Protein AF-A0A2M6YY42-F1 (afdb_monomer)

Foldseek 3Di:
DDDPPDPLLVVLVVCLVVVAQEDEDAPPDDPPSNVVSNVVSNHHYDYDPDPDPVVSVVVVVVVPD

Sequence (65 aa):
MSVSKGRGIQIAEWLKQQGADIVLTPETVRSSGVMYALQVAGVRLEQVSSLHIRTALGTVVRNGG

Secondary structure (DSSP, 8-state):
---PPPHHHHHHHHHHHTT--EEEEETT---HHHHHHHHHTT-EEEEES-SSHHHHHHHHHHH--

Structure (mmCIF, N/CA/C/O backbone):
data_AF-A0A2M6YY42-F1
#
_entry.id   AF-A0A2M6YY42-F1
#
loop_
_atom_site.group_PDB
_atom_site.id
_atom_site.type_symbol
_atom_site.label_atom_id
_atom_site.label_alt_id
_atom_site.label_comp_id
_atom_site.label_asym_id
_atom_site.label_entity_id
_atom_site.label_seq_id
_atom_site.pdbx_PDB_ins_code
_atom_site.Cartn_x
_atom_site.Cartn_y
_atom_site.Cartn_z
_atom_site.occupancy
_atom_site.B_iso_or_equiv
_atom_site.auth_seq_id
_atom_site.auth_comp_id
_atom_site.auth_asym_id
_atom_site.auth_atom_id
_atom_site.pdbx_PDB_model_num
ATOM 1 N N . MET A 1 1 ? 12.442 -5.884 -26.929 1.00 39.44 1 MET A N 1
ATOM 2 C CA . MET A 1 1 ? 13.037 -5.824 -25.574 1.00 39.44 1 MET A CA 1
ATOM 3 C C . MET A 1 1 ? 11.914 -5.962 -24.560 1.00 39.44 1 MET A C 1
ATOM 5 O O . MET A 1 1 ? 11.018 -5.131 -24.571 1.00 39.44 1 MET A O 1
ATOM 9 N N . SER A 1 2 ? 11.902 -7.027 -23.752 1.00 48.72 2 SER A N 1
ATOM 10 C CA . SER A 1 2 ? 10.878 -7.207 -22.716 1.00 48.72 2 SER A CA 1
ATOM 11 C C . SER A 1 2 ? 11.256 -6.351 -21.513 1.00 48.72 2 SER A C 1
ATOM 13 O O . SER A 1 2 ? 12.236 -6.646 -20.833 1.00 48.72 2 SER A O 1
ATOM 15 N N . VAL A 1 3 ? 10.531 -5.260 -21.278 1.00 54.69 3 VAL A N 1
ATOM 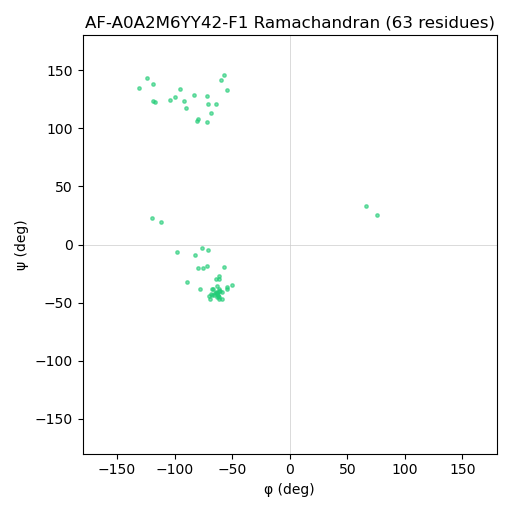16 C CA . VAL A 1 3 ? 10.712 -4.450 -20.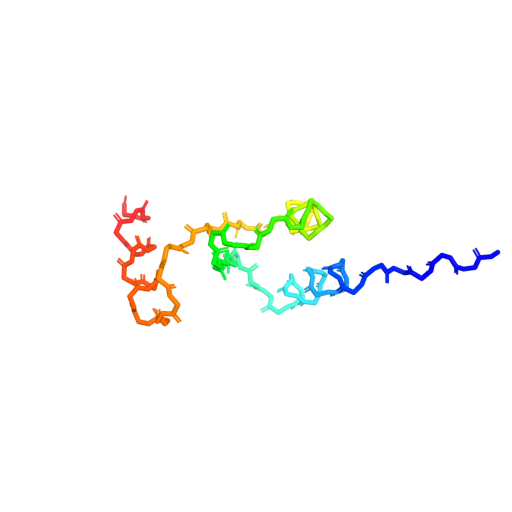069 1.00 54.69 3 VAL A CA 1
ATOM 17 C C . VAL A 1 3 ? 10.233 -5.305 -18.898 1.00 54.69 3 VAL A C 1
ATOM 19 O O . VAL A 1 3 ? 9.054 -5.652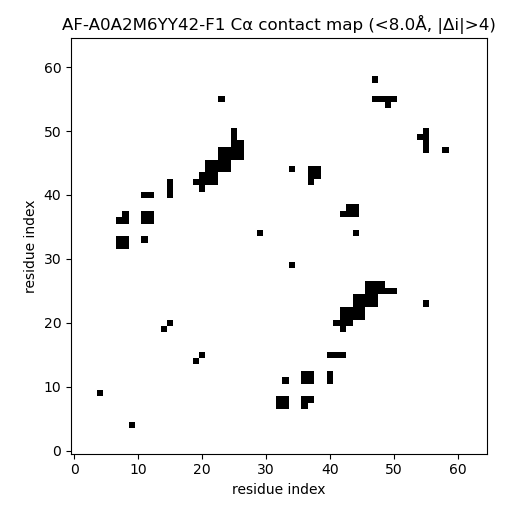 -18.829 1.00 54.69 3 VAL A O 1
ATOM 22 N N . SER A 1 4 ? 11.137 -5.719 -18.007 1.00 60.19 4 SER A N 1
ATOM 23 C CA . SER A 1 4 ? 10.734 -6.480 -16.823 1.00 60.19 4 SER A CA 1
ATOM 24 C C . SER A 1 4 ? 9.858 -5.582 -15.954 1.00 60.19 4 SER A C 1
ATOM 26 O O . SER A 1 4 ? 10.313 -4.520 -15.520 1.00 60.19 4 SER A O 1
ATOM 28 N N . LYS A 1 5 ? 8.612 -5.991 -15.693 1.00 68.75 5 LYS A N 1
ATOM 29 C CA . LYS A 1 5 ? 7.756 -5.288 -14.732 1.00 68.75 5 LYS A CA 1
ATOM 30 C C . LYS A 1 5 ? 8.491 -5.181 -13.395 1.00 68.75 5 LYS A C 1
ATOM 32 O O . LYS A 1 5 ? 9.045 -6.163 -12.904 1.00 68.75 5 LYS A O 1
ATOM 37 N N . GLY A 1 6 ? 8.485 -3.988 -12.804 1.00 79.00 6 GLY A N 1
ATOM 38 C CA . GLY A 1 6 ? 9.023 -3.793 -11.463 1.00 79.00 6 GLY A CA 1
ATOM 39 C C . GLY A 1 6 ? 8.281 -4.677 -10.458 1.00 79.00 6 GLY A C 1
ATOM 40 O O . GLY A 1 6 ? 7.060 -4.812 -10.537 1.00 79.00 6 GLY A O 1
ATOM 41 N N . ARG A 1 7 ? 9.008 -5.248 -9.491 1.00 80.62 7 ARG A N 1
ATOM 42 C CA . ARG A 1 7 ? 8.466 -6.173 -8.475 1.00 80.62 7 ARG A CA 1
ATOM 43 C C . ARG A 1 7 ? 7.216 -5.626 -7.769 1.00 80.62 7 ARG A C 1
ATOM 45 O O . ARG A 1 7 ? 6.294 -6.375 -7.478 1.00 80.62 7 ARG A O 1
ATOM 52 N N . GLY A 1 8 ? 7.156 -4.312 -7.553 1.00 79.00 8 GLY A N 1
ATOM 53 C CA . GLY A 1 8 ? 6.001 -3.636 -6.958 1.00 79.00 8 GLY A CA 1
ATOM 54 C C . GLY A 1 8 ? 4.701 -3.760 -7.760 1.00 79.00 8 GLY A C 1
ATOM 55 O O . GLY A 1 8 ? 3.640 -3.956 -7.177 1.00 79.00 8 GLY A O 1
ATOM 56 N N . ILE A 1 9 ? 4.791 -3.712 -9.091 1.00 81.88 9 ILE A N 1
ATOM 57 C CA . ILE A 1 9 ? 3.637 -3.869 -9.987 1.00 81.88 9 ILE A CA 1
ATOM 58 C C . ILE A 1 9 ? 3.124 -5.309 -9.920 1.00 81.88 9 ILE A C 1
ATOM 60 O O . ILE A 1 9 ? 1.924 -5.534 -9.817 1.00 81.88 9 ILE A O 1
ATOM 64 N N . GLN A 1 10 ? 4.039 -6.283 -9.906 1.00 86.94 10 GLN A N 1
ATOM 65 C CA . GLN A 1 10 ? 3.684 -7.701 -9.808 1.00 86.94 10 GLN A CA 1
ATOM 66 C C . GLN A 1 10 ? 2.945 -8.014 -8.498 1.00 86.94 10 GLN A C 1
ATOM 68 O O . GLN A 1 10 ? 1.975 -8.765 -8.504 1.00 86.94 10 GLN A O 1
ATOM 73 N N . ILE A 1 11 ? 3.370 -7.407 -7.384 1.00 85.62 11 ILE A N 1
ATOM 74 C CA . ILE A 1 11 ? 2.705 -7.563 -6.082 1.00 85.62 11 ILE A CA 1
ATOM 75 C C . ILE A 1 11 ? 1.294 -6.963 -6.111 1.00 85.62 11 ILE A C 1
ATOM 77 O O . ILE A 1 11 ? 0.363 -7.596 -5.623 1.00 85.62 11 ILE A O 1
ATOM 81 N N . ALA A 1 12 ? 1.116 -5.775 -6.695 1.00 85.31 12 ALA A N 1
ATOM 82 C CA . ALA A 1 12 ? -0.197 -5.136 -6.796 1.00 85.31 12 ALA A CA 1
ATOM 83 C C . ALA A 1 12 ? -1.188 -5.967 -7.632 1.00 85.31 12 ALA A C 1
ATOM 85 O O . ALA A 1 12 ? -2.331 -6.166 -7.220 1.00 85.31 12 ALA A O 1
ATOM 86 N N . GLU A 1 13 ? -0.735 -6.505 -8.769 1.00 87.56 13 GLU A N 1
ATOM 87 C CA . GLU A 1 13 ? -1.537 -7.400 -9.614 1.00 87.56 13 GLU A CA 1
ATOM 88 C C . GLU A 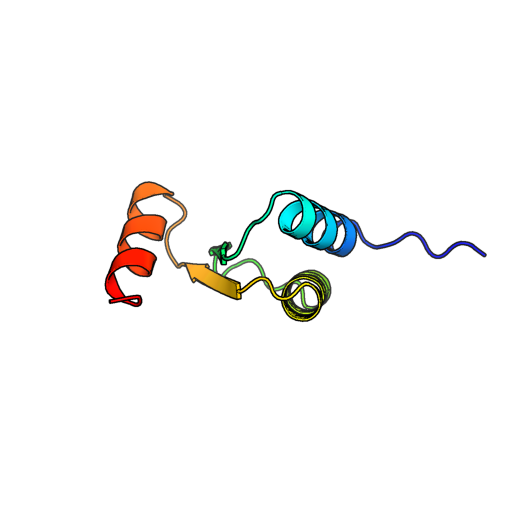1 13 ? -1.923 -8.683 -8.866 1.00 87.56 13 GLU A C 1
ATOM 90 O O . GLU A 1 13 ? -3.083 -9.096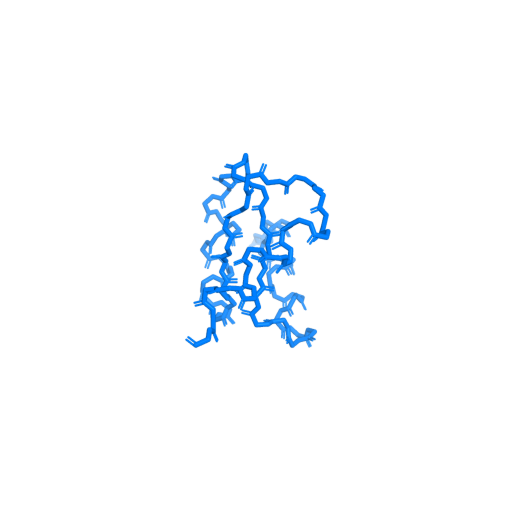 -8.898 1.00 87.56 13 GLU A O 1
ATOM 95 N N . TRP A 1 14 ? -0.974 -9.284 -8.143 1.00 90.31 14 TRP A N 1
ATOM 96 C CA . TRP A 1 14 ? -1.230 -10.481 -7.345 1.00 90.31 14 TRP A CA 1
ATOM 97 C C . TRP A 1 14 ? -2.238 -10.223 -6.217 1.00 90.31 14 TRP A C 1
ATOM 99 O O . TRP A 1 14 ? -3.184 -10.991 -6.063 1.00 90.31 14 TRP A O 1
ATOM 109 N N . LEU A 1 15 ? -2.102 -9.120 -5.473 1.00 89.81 15 LEU A N 1
ATOM 110 C CA . LEU A 1 15 ? -3.038 -8.746 -4.404 1.00 89.81 15 LEU A CA 1
ATOM 111 C C . LEU A 1 15 ? -4.468 -8.583 -4.928 1.00 89.81 15 LEU A C 1
ATOM 113 O O . LEU A 1 15 ? -5.413 -9.064 -4.304 1.00 89.81 15 LEU A O 1
ATOM 117 N N . LYS A 1 16 ? -4.631 -7.981 -6.111 1.00 87.38 16 LYS A N 1
ATOM 118 C CA . LYS A 1 16 ? -5.942 -7.873 -6.754 1.00 87.38 16 LYS A CA 1
ATOM 119 C C . LYS A 1 16 ? -6.530 -9.239 -7.105 1.00 87.38 16 LYS A C 1
ATOM 121 O O . LYS A 1 16 ? -7.716 -9.458 -6.882 1.00 87.38 16 LYS A O 1
ATOM 126 N N . GLN A 1 17 ? -5.714 -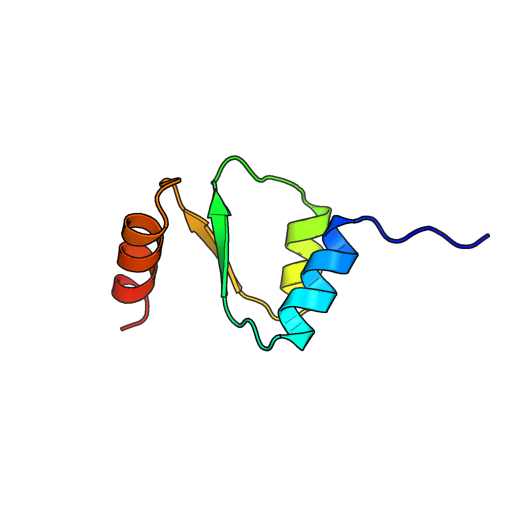10.162 -7.616 1.00 90.94 17 GLN A N 1
ATOM 127 C CA . GLN A 1 17 ? -6.149 -11.533 -7.912 1.00 90.94 17 GLN A CA 1
ATOM 128 C C . GLN A 1 17 ? -6.565 -12.306 -6.654 1.00 90.94 17 GLN A C 1
ATOM 130 O O . GLN A 1 17 ? -7.438 -13.163 -6.737 1.00 90.94 17 GLN A O 1
ATOM 135 N N . GLN A 1 18 ? -5.979 -11.990 -5.495 1.00 93.56 18 GLN A N 1
ATOM 136 C CA . GLN A 1 18 ? -6.410 -12.542 -4.206 1.00 93.56 18 GLN A CA 1
ATOM 137 C C . GLN A 1 18 ? -7.703 -11.901 -3.669 1.00 93.56 18 GLN A C 1
ATOM 139 O O . GLN A 1 18 ? -8.187 -12.313 -2.620 1.00 93.56 18 GLN A O 1
ATOM 144 N N . GLY A 1 19 ? -8.266 -10.901 -4.358 1.00 90.38 19 GLY A N 1
ATOM 145 C CA . GLY A 1 19 ? -9.457 -10.187 -3.901 1.00 90.38 19 GLY A CA 1
ATOM 146 C C . GLY A 1 19 ? -9.177 -9.194 -2.774 1.00 90.38 19 GLY A C 1
ATOM 147 O O . GLY A 1 19 ? -10.066 -8.909 -1.983 1.00 90.38 19 GLY A O 1
ATOM 148 N N . ALA A 1 20 ? -7.948 -8.681 -2.662 1.00 89.62 20 ALA A N 1
ATOM 149 C CA . ALA A 1 20 ? -7.650 -7.653 -1.674 1.00 89.62 20 ALA A CA 1
ATOM 150 C C . ALA A 1 20 ? -8.308 -6.319 -2.063 1.00 89.62 20 ALA A C 1
ATOM 152 O O . ALA A 1 20 ? -7.999 -5.752 -3.113 1.00 89.62 20 ALA A O 1
ATOM 153 N N . ASP A 1 21 ? -9.163 -5.794 -1.185 1.00 88.88 21 ASP A N 1
ATOM 154 C CA . ASP A 1 21 ? -9.772 -4.467 -1.341 1.00 88.88 21 ASP A CA 1
ATOM 155 C C . ASP A 1 21 ? -8.922 -3.355 -0.719 1.00 88.88 21 ASP A C 1
ATOM 157 O O . ASP A 1 21 ? -8.903 -2.229 -1.217 1.00 88.88 21 ASP A O 1
ATOM 161 N N . ILE A 1 22 ? -8.210 -3.670 0.371 1.00 89.56 22 ILE A N 1
ATOM 162 C CA . ILE A 1 22 ? -7.404 -2.722 1.146 1.00 89.56 22 ILE A CA 1
ATOM 163 C C . ILE A 1 22 ? -6.008 -3.300 1.383 1.00 89.56 22 ILE A C 1
ATOM 165 O O . ILE A 1 22 ? -5.853 -4.450 1.794 1.00 89.56 22 ILE A O 1
ATOM 169 N N . VAL A 1 23 ? -4.984 -2.475 1.178 1.00 89.75 23 VAL A N 1
ATOM 170 C CA . VAL A 1 23 ? -3.588 -2.765 1.510 1.00 89.75 23 VAL A CA 1
ATOM 171 C C . VAL A 1 23 ? -3.112 -1.768 2.552 1.00 89.75 23 VAL A C 1
ATOM 173 O O . VAL A 1 23 ? -3.129 -0.559 2.323 1.00 89.75 23 VAL A O 1
ATOM 176 N N . LEU A 1 24 ? -2.653 -2.292 3.689 1.00 88.94 24 LEU A N 1
ATOM 177 C CA . LEU A 1 24 ? -2.054 -1.493 4.752 1.00 88.94 24 LEU A CA 1
ATOM 178 C C . LEU A 1 24 ? -0.547 -1.433 4.542 1.00 88.94 24 LEU A C 1
ATOM 180 O O . LEU A 1 24 ? 0.119 -2.468 4.485 1.00 88.94 24 LEU A O 1
ATOM 184 N N . THR A 1 25 ? -0.004 -0.225 4.448 1.00 86.88 25 THR A N 1
ATOM 185 C CA . THR A 1 25 ? 1.442 -0.018 4.328 1.00 86.88 25 THR A CA 1
ATOM 186 C C . THR A 1 25 ? 1.943 0.894 5.436 1.00 86.88 25 THR A C 1
ATOM 188 O O . THR A 1 25 ? 1.270 1.874 5.746 1.00 86.88 25 THR A O 1
ATOM 191 N N . PRO A 1 26 ? 3.139 0.663 5.994 1.00 85.75 26 PRO A N 1
ATOM 192 C CA . PRO A 1 26 ? 3.785 1.660 6.837 1.00 85.75 26 PRO A CA 1
ATOM 193 C C . PRO A 1 26 ? 3.968 2.986 6.083 1.00 85.75 26 PRO A C 1
ATOM 195 O O . PRO A 1 26 ? 4.277 2.976 4.891 1.00 85.75 26 PRO A O 1
ATOM 198 N N . GLU A 1 27 ? 3.876 4.123 6.772 1.00 85.38 27 GLU A N 1
ATOM 199 C CA . GLU A 1 27 ? 4.127 5.464 6.194 1.00 85.38 27 GLU A CA 1
ATOM 200 C C . GLU A 1 27 ? 5.526 5.624 5.559 1.00 85.38 27 GLU A C 1
ATOM 202 O O . GLU A 1 27 ? 5.770 6.511 4.733 1.00 85.38 27 GLU A O 1
ATOM 207 N N . THR A 1 28 ? 6.466 4.751 5.928 1.00 82.69 28 THR A N 1
ATOM 208 C CA . THR A 1 28 ? 7.819 4.700 5.363 1.00 82.69 28 THR A CA 1
ATOM 209 C C . THR A 1 28 ? 7.851 4.157 3.932 1.00 82.69 28 THR A C 1
ATOM 211 O O . THR A 1 28 ? 8.813 4.407 3.202 1.00 82.69 28 THR A O 1
ATOM 214 N N . VAL A 1 29 ? 6.804 3.456 3.483 1.00 81.00 29 VAL A N 1
ATOM 215 C CA . VAL A 1 29 ? 6.690 2.966 2.106 1.00 81.00 29 VAL A CA 1
ATOM 216 C C . VAL A 1 29 ? 6.211 4.106 1.207 1.00 81.00 29 VAL A C 1
ATOM 218 O O . VAL A 1 29 ? 5.043 4.480 1.220 1.00 81.00 29 VAL A O 1
ATOM 221 N N . ARG A 1 30 ? 7.126 4.648 0.392 1.00 78.44 30 ARG A N 1
ATOM 222 C CA . ARG A 1 30 ? 6.876 5.783 -0.525 1.00 78.44 30 ARG A CA 1
ATOM 223 C C . ARG A 1 30 ? 7.116 5.462 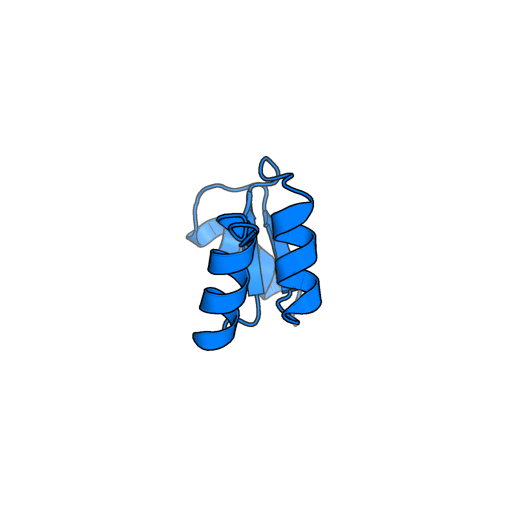-2.002 1.00 78.44 30 ARG A C 1
ATOM 225 O O . ARG A 1 30 ? 7.405 6.349 -2.800 1.00 78.44 30 ARG A O 1
ATOM 232 N N . SER A 1 31 ? 7.051 4.187 -2.381 1.00 83.31 31 SER A N 1
ATOM 233 C CA . SER A 1 31 ? 7.282 3.795 -3.774 1.00 83.31 31 SER A CA 1
ATOM 234 C C . SER A 1 31 ? 6.111 4.231 -4.656 1.00 83.31 31 SER A C 1
ATOM 236 O O . SER A 1 31 ? 5.055 3.597 -4.655 1.00 83.31 31 SER A O 1
ATOM 238 N N . SER A 1 32 ? 6.325 5.286 -5.445 1.00 80.44 32 SER A N 1
ATOM 239 C CA . SER A 1 32 ? 5.337 5.825 -6.387 1.00 80.44 32 SER A CA 1
ATOM 240 C C . SER A 1 32 ? 4.819 4.765 -7.364 1.00 80.44 32 SER A C 1
ATOM 242 O O . SER A 1 32 ? 3.629 4.736 -7.657 1.00 80.44 32 SER A O 1
ATOM 244 N N . GLY A 1 33 ? 5.677 3.840 -7.807 1.00 82.19 33 GLY A N 1
ATOM 245 C CA . GLY A 1 33 ? 5.285 2.744 -8.698 1.00 82.19 33 GLY A CA 1
ATOM 246 C C . GLY A 1 33 ? 4.341 1.726 -8.050 1.00 82.19 33 GLY A C 1
ATOM 247 O O . GLY A 1 33 ? 3.410 1.265 -8.701 1.00 82.19 33 GLY A O 1
ATOM 248 N N . VAL A 1 34 ? 4.544 1.397 -6.769 1.00 82.00 34 VAL A N 1
ATOM 249 C CA . VAL A 1 34 ? 3.643 0.499 -6.020 1.00 82.00 34 VAL A CA 1
ATOM 250 C C . VAL A 1 34 ? 2.300 1.177 -5.780 1.00 82.00 34 VAL A C 1
ATOM 252 O O . VAL A 1 34 ? 1.260 0.576 -6.030 1.00 82.00 34 VAL A O 1
ATOM 255 N N . MET A 1 35 ? 2.327 2.435 -5.333 1.00 84.25 35 MET A N 1
ATOM 256 C CA . MET A 1 35 ? 1.117 3.223 -5.086 1.00 84.25 35 MET A CA 1
ATOM 257 C C . MET A 1 35 ? 0.277 3.354 -6.356 1.00 84.25 35 MET A C 1
ATOM 259 O O . MET A 1 35 ? -0.919 3.075 -6.334 1.00 84.25 35 MET A O 1
ATOM 263 N N . TYR A 1 36 ? 0.921 3.691 -7.476 1.00 84.69 36 TYR A N 1
ATOM 264 C CA . TYR A 1 36 ? 0.265 3.778 -8.775 1.00 84.69 36 TYR A CA 1
ATOM 265 C C . TYR A 1 36 ? -0.324 2.432 -9.215 1.00 84.69 36 TYR A C 1
ATOM 267 O O . TYR A 1 36 ? -1.476 2.372 -9.635 1.00 84.69 36 TYR A O 1
ATOM 275 N N . ALA A 1 37 ? 0.429 1.337 -9.079 1.00 86.12 37 ALA A N 1
ATOM 276 C CA . ALA A 1 37 ? -0.048 0.014 -9.474 1.00 86.12 37 ALA A CA 1
ATOM 277 C C . ALA A 1 37 ? -1.258 -0.450 -8.648 1.00 86.12 37 ALA A C 1
ATOM 279 O O . ALA A 1 37 ? -2.205 -0.994 -9.210 1.00 86.12 37 A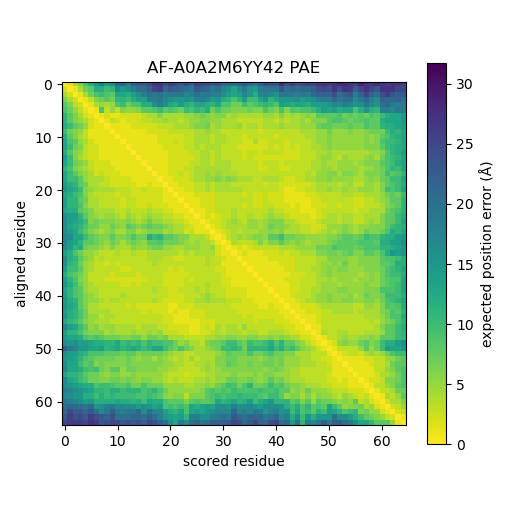LA A O 1
ATOM 280 N N . LEU A 1 38 ? -1.256 -0.202 -7.334 1.00 87.75 38 LEU A N 1
ATOM 281 C CA . LEU A 1 38 ? -2.387 -0.514 -6.454 1.00 87.75 38 LEU A CA 1
ATOM 282 C C . LEU A 1 38 ? -3.621 0.325 -6.799 1.00 87.75 38 LEU A C 1
ATOM 284 O O . LEU A 1 38 ? -4.722 -0.216 -6.886 1.00 87.75 38 LEU A O 1
ATOM 288 N N . GLN A 1 39 ? -3.431 1.616 -7.080 1.00 84.88 39 GLN A N 1
ATOM 289 C CA . GLN A 1 39 ? -4.510 2.500 -7.509 1.00 84.88 39 GLN A CA 1
ATOM 290 C C . GLN A 1 39 ? -5.136 2.035 -8.832 1.00 84.88 39 GLN A C 1
ATOM 292 O O . GLN A 1 39 ? -6.358 1.932 -8.924 1.00 84.88 39 GLN A O 1
ATOM 297 N N . VAL A 1 40 ? -4.320 1.705 -9.841 1.00 85.62 40 VAL A N 1
ATOM 298 C CA . VAL A 1 40 ? -4.798 1.174 -11.134 1.00 85.62 40 VAL A CA 1
ATOM 299 C C . VAL A 1 40 ? -5.500 -0.174 -10.959 1.00 85.62 40 VAL A C 1
ATOM 301 O O . VAL A 1 40 ? -6.500 -0.439 -11.622 1.00 85.62 40 VAL A O 1
ATOM 304 N N . ALA A 1 41 ? -5.024 -1.010 -10.035 1.00 85.12 41 ALA A N 1
ATOM 305 C CA . ALA A 1 41 ? -5.666 -2.275 -9.690 1.00 85.12 41 ALA A CA 1
ATOM 306 C C . ALA A 1 41 ? -6.991 -2.103 -8.914 1.00 85.12 41 ALA A C 1
ATOM 308 O O . ALA A 1 41 ? -7.682 -3.090 -8.647 1.00 85.12 41 ALA A O 1
ATOM 309 N N . GLY A 1 42 ? -7.368 -0.871 -8.548 1.00 86.94 42 GLY A N 1
ATOM 310 C CA . GLY A 1 42 ? -8.563 -0.587 -7.756 1.00 86.94 42 GLY A CA 1
ATOM 311 C C . GLY A 1 4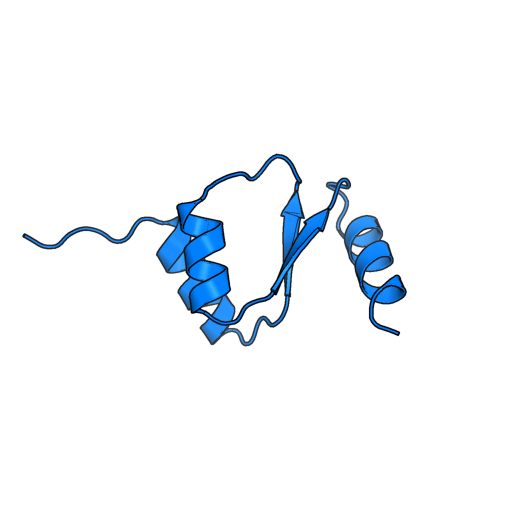2 ? -8.467 -1.146 -6.339 1.00 86.94 42 GLY A C 1
ATOM 312 O O . GLY A 1 42 ? -9.468 -1.614 -5.804 1.00 86.94 42 GLY A O 1
ATOM 313 N N . VAL A 1 43 ? -7.259 -1.167 -5.774 1.00 89.38 43 VAL A N 1
ATOM 314 C CA . VAL A 1 43 ? -6.981 -1.583 -4.398 1.00 89.38 43 VAL A CA 1
ATOM 315 C C . VAL A 1 43 ? -6.728 -0.326 -3.571 1.00 89.38 43 VAL A C 1
ATOM 317 O O . VAL A 1 43 ? -5.863 0.485 -3.912 1.00 89.38 43 VAL A O 1
ATOM 320 N N . ARG A 1 44 ? -7.479 -0.142 -2.482 1.00 87.50 44 ARG A N 1
ATOM 321 C CA . ARG A 1 44 ? -7.321 1.015 -1.597 1.00 87.50 44 ARG A CA 1
ATOM 322 C C . ARG A 1 44 ? -6.031 0.868 -0.801 1.00 87.50 44 ARG A C 1
ATOM 324 O O . ARG A 1 44 ? -5.806 -0.151 -0.157 1.00 87.50 44 ARG A O 1
ATOM 331 N N . LEU A 1 45 ? -5.189 1.892 -0.820 1.00 87.56 45 LEU A N 1
ATOM 332 C CA . LEU A 1 45 ? -3.986 1.932 0.003 1.00 87.56 45 LEU A CA 1
ATOM 333 C C . LEU A 1 45 ? -4.246 2.791 1.239 1.00 87.56 45 LEU A C 1
ATOM 335 O O . LEU A 1 45 ? -4.656 3.942 1.114 1.00 87.56 45 LEU A O 1
ATOM 339 N N . GLU A 1 46 ? -3.976 2.239 2.418 1.00 88.44 46 GLU A N 1
ATOM 340 C CA . GLU A 1 46 ? -4.001 2.980 3.676 1.00 88.44 46 GLU A CA 1
ATOM 341 C C . GLU A 1 46 ? -2.621 2.963 4.318 1.00 88.44 46 GLU A C 1
ATOM 343 O O . GLU A 1 46 ? -2.031 1.909 4.576 1.00 88.44 46 GLU A O 1
ATOM 348 N N . GLN A 1 47 ? -2.097 4.161 4.567 1.00 87.38 47 GLN A N 1
ATOM 349 C CA . GLN A 1 47 ? -0.862 4.309 5.312 1.00 87.38 47 GLN A CA 1
ATOM 350 C C . GLN A 1 47 ? -1.157 4.264 6.806 1.00 87.38 47 GLN A C 1
ATOM 352 O O . GLN A 1 47 ? -2.025 4.979 7.301 1.00 87.38 47 GLN A O 1
ATOM 357 N N . VAL A 1 48 ? -0.433 3.405 7.514 1.00 88.81 48 VAL A N 1
ATOM 358 C CA . VAL A 1 48 ? -0.553 3.238 8.960 1.00 88.81 48 VAL A CA 1
ATOM 359 C C . VAL A 1 48 ? 0.775 3.571 9.629 1.00 88.81 48 VAL A C 1
ATOM 361 O O . VAL A 1 48 ? 1.847 3.178 9.165 1.00 88.81 48 VAL A O 1
ATOM 364 N N . SER A 1 49 ? 0.704 4.277 10.752 1.00 84.94 49 SER A N 1
ATOM 365 C CA . SER A 1 49 ? 1.876 4.629 11.559 1.00 84.94 49 SER A CA 1
ATOM 366 C C . SER A 1 49 ? 2.412 3.449 12.378 1.00 84.94 49 SER A C 1
ATOM 368 O O . SER A 1 49 ? 3.567 3.447 12.800 1.00 84.94 49 SER A O 1
ATOM 370 N N . SER A 1 50 ? 1.591 2.417 12.606 1.00 81.25 50 SER A N 1
ATOM 371 C CA . SER A 1 50 ? 1.963 1.252 13.409 1.00 81.25 50 SER A CA 1
ATOM 372 C C . SER A 1 50 ? 2.471 0.091 12.559 1.00 81.25 50 SER A C 1
ATOM 374 O O . SER A 1 50 ? 1.823 -0.328 11.604 1.00 81.25 50 SER A O 1
ATOM 376 N N . LEU A 1 51 ? 3.587 -0.504 12.985 1.00 77.31 51 LEU A N 1
ATOM 377 C CA . LEU A 1 51 ? 4.116 -1.754 12.428 1.00 77.31 51 LEU A CA 1
ATOM 378 C C . LEU A 1 51 ? 3.435 -3.005 13.013 1.00 77.31 51 LEU A C 1
ATOM 380 O O . LEU A 1 51 ? 3.652 -4.115 12.530 1.00 77.31 51 LEU A O 1
ATOM 384 N N . HIS A 1 52 ? 2.608 -2.853 14.053 1.00 86.44 52 HIS A N 1
ATOM 385 C CA . HIS A 1 52 ? 1.878 -3.963 14.656 1.00 86.44 52 HIS A CA 1
ATOM 386 C C . HIS A 1 52 ? 0.521 -4.145 13.976 1.00 86.44 52 HIS A C 1
ATOM 388 O O . HIS A 1 52 ? -0.360 -3.293 14.084 1.00 86.44 52 HIS A O 1
ATOM 394 N N . ILE A 1 53 ? 0.322 -5.306 13.344 1.00 84.00 53 ILE A N 1
ATOM 395 C CA . ILE A 1 53 ? -0.876 -5.603 12.545 1.00 84.00 53 ILE A CA 1
ATOM 396 C C . ILE A 1 53 ? -2.191 -5.411 13.314 1.00 84.00 53 ILE A C 1
ATOM 398 O O . ILE A 1 53 ? -3.146 -4.873 12.768 1.00 84.00 53 ILE A O 1
ATOM 402 N N . ARG A 1 54 ? -2.240 -5.770 14.605 1.00 86.12 54 ARG A N 1
ATOM 403 C CA . ARG A 1 54 ? -3.439 -5.596 15.443 1.00 86.12 54 ARG A CA 1
ATOM 404 C C . ARG A 1 54 ? -3.819 -4.121 15.599 1.00 86.12 54 ARG A C 1
ATOM 406 O O . ARG A 1 54 ? -4.995 -3.781 15.525 1.00 86.12 54 ARG A O 1
ATOM 413 N N . THR A 1 55 ? -2.827 -3.260 15.801 1.00 84.25 55 THR A N 1
ATOM 414 C CA . THR A 1 55 ? -3.027 -1.815 15.941 1.00 84.25 55 THR A CA 1
ATOM 415 C C . THR A 1 55 ? -3.437 -1.200 14.608 1.00 84.25 55 THR A C 1
ATOM 417 O O . THR A 1 55 ? -4.395 -0.436 14.568 1.00 84.25 55 THR A O 1
ATOM 420 N N . ALA A 1 56 ? -2.772 -1.596 13.518 1.00 84.44 56 ALA A N 1
ATOM 421 C CA . ALA A 1 56 ? -3.100 -1.157 12.163 1.00 84.44 56 ALA A CA 1
ATOM 422 C C . ALA A 1 56 ? -4.526 -1.553 11.741 1.00 84.44 56 ALA A C 1
ATOM 424 O O . ALA A 1 56 ? -5.249 -0.758 11.155 1.00 84.44 56 ALA A O 1
ATOM 425 N N . LEU A 1 57 ? -4.984 -2.758 12.083 1.00 83.69 57 LEU A N 1
ATOM 426 C CA . LEU A 1 57 ? -6.366 -3.168 11.819 1.00 83.69 57 LEU A CA 1
ATOM 427 C C . LEU A 1 57 ? -7.370 -2.358 12.651 1.00 83.69 57 LEU A C 1
ATOM 429 O O . LEU A 1 57 ? -8.425 -1.971 12.150 1.00 83.69 57 LEU A O 1
ATOM 433 N N . GLY A 1 58 ? -7.030 -2.050 13.906 1.00 81.75 58 GLY A N 1
ATOM 434 C CA . GLY A 1 58 ? -7.873 -1.245 14.790 1.00 81.75 58 GLY A CA 1
ATOM 435 C C . GLY A 1 58 ? -8.129 0.180 14.286 1.00 81.75 58 GLY A C 1
ATOM 436 O O . GLY A 1 58 ? -9.174 0.744 14.607 1.00 81.75 58 GLY A O 1
ATOM 437 N N . THR A 1 59 ? -7.223 0.762 13.492 1.00 75.44 59 THR A N 1
ATOM 438 C CA . THR A 1 59 ? -7.421 2.095 12.897 1.00 75.44 59 THR A CA 1
ATOM 439 C C . THR A 1 59 ? -8.351 2.058 11.688 1.00 75.44 59 THR A C 1
ATOM 441 O O . THR A 1 59 ? -9.194 2.937 11.549 1.00 75.44 59 THR A O 1
ATOM 444 N N . VAL A 1 60 ? -8.262 1.017 10.857 1.00 73.62 60 VAL A N 1
ATOM 445 C CA . VAL A 1 60 ? -9.076 0.871 9.635 1.00 73.62 60 VAL A CA 1
ATOM 446 C C . VAL A 1 60 ? -10.551 0.653 9.979 1.00 73.62 60 VAL A C 1
ATOM 448 O O . VAL A 1 60 ? -11.427 1.298 9.411 1.00 73.62 60 VAL A O 1
ATOM 451 N N . VAL A 1 61 ? -10.835 -0.204 10.968 1.00 71.44 61 VAL A N 1
ATOM 452 C CA . VAL A 1 61 ? -12.211 -0.536 11.392 1.00 71.44 61 VAL A CA 1
ATOM 453 C C . VAL A 1 61 ? -12.975 0.689 11.910 1.00 71.44 61 VAL A C 1
ATOM 455 O O . VAL A 1 61 ? -14.188 0.763 11.757 1.00 71.44 61 VAL A O 1
ATOM 458 N N . ARG A 1 62 ? -12.287 1.677 12.495 1.00 61.62 62 ARG A N 1
ATOM 459 C CA . ARG A 1 62 ? -12.927 2.887 13.043 1.00 61.62 62 ARG A CA 1
ATOM 460 C C . ARG A 1 62 ? -13.274 3.938 11.988 1.00 61.62 62 ARG A C 1
ATOM 462 O O . ARG A 1 62 ? -14.115 4.784 12.258 1.00 61.62 62 ARG A O 1
ATOM 469 N N . ASN A 1 63 ? -12.641 3.884 10.817 1.00 58.50 63 ASN A N 1
ATOM 470 C CA . ASN A 1 63 ? -12.829 4.860 9.738 1.00 58.50 63 ASN A CA 1
ATOM 471 C C . ASN A 1 63 ? -13.819 4.389 8.657 1.00 58.50 63 ASN A C 1
ATOM 473 O O . ASN A 1 63 ? -14.116 5.148 7.740 1.00 58.50 63 ASN A O 1
ATOM 477 N N . GLY A 1 64 ? -14.283 3.136 8.724 1.00 55.97 64 GLY A N 1
ATOM 478 C CA . GLY A 1 64 ? -15.174 2.517 7.735 1.00 55.97 64 GLY A CA 1
ATOM 479 C C . GLY A 1 64 ? -16.591 2.222 8.235 1.00 55.97 64 GLY A C 1
ATOM 480 O O . GLY A 1 64 ? -17.234 1.348 7.658 1.00 55.97 64 GLY A O 1
ATOM 481 N N . GLY A 1 65 ? -17.027 2.878 9.317 1.00 43.28 65 GLY A N 1
ATOM 482 C CA . GLY A 1 65 ? -18.386 2.785 9.867 1.00 43.28 65 GLY A CA 1
ATOM 483 C C . GLY A 1 65 ? -19.336 3.817 9.280 1.00 43.28 65 GLY A C 1
ATOM 484 O O . GLY A 1 65 ? -18.864 4.936 8.980 1.00 43.28 65 GLY A O 1
#

Radius of gyration: 13.07 Å; Cα contacts (8 Å, |Δi|>4): 62; chains: 1; bounding box: 31×18×42 Å

Nearest PDB structures (foldseek):
  8vzf-assembly1_D  TM=6.816E-01  e=3.348E-01  Alphaproteobacteria bacterium
  1pq4-assembly2_B  TM=6.167E-01  e=4.674E-01  Synechocystis sp. PCC 6803
  2duw-assembly1_A  TM=6.820E-01  e=6.978E-01  Klebsiella pneumoniae
  1pq4-assembly1_A  TM=6.182E-01  e=7.459E-01  Synechocystis sp. PCC 6803
  2ov3-assembly1_A  TM=5.892E-01  e=6.978E-01  Synechocystis sp.

pLDDT: mean 80.67, std 11.69, range [39.44, 93.56]

Mean predicted aligned error: 6.53 Å

Solvent-accessible surface area (backbone atoms only — not comparable to full-atom values): 3948 Å² total; per-residue (Å²): 134,86,80,77,77,55,70,48,41,56,49,26,55,49,42,43,75,73,67,43,58,68,45,81,39,50,69,85,70,75,57,62,63,34,54,51,32,24,52,76,58,67,27,44,77,44,73,30,93,51,91,48,66,72,61,39,51,59,56,54,64,70,74,73,116